Protein AF-A0A946Q5H4-F1 (afdb_monomer)

Secondary structure (DSSP, 8-state):
--TT--------------SSGGGPPPHHHHHHHHHHHHHHHTT-GGGGGG---------SPPP-

Mean predicted a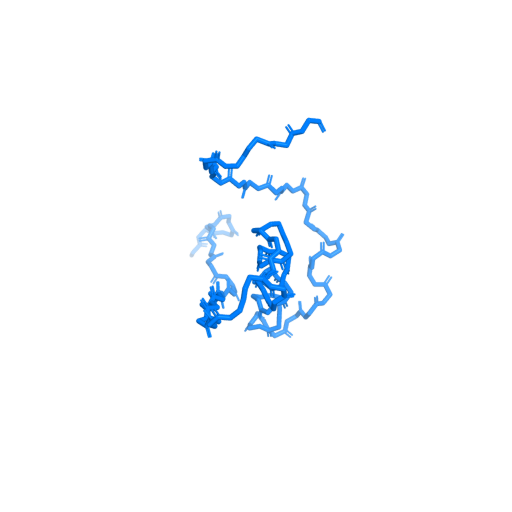ligned error: 4.13 Å

Solvent-accessible surface area (backbone atoms only — not comparable to full-atom values): 4441 Å² total; per-residue (Å²): 131,70,93,82,65,86,76,90,62,49,67,56,82,74,85,88,88,69,93,52,73,90,72,54,74,56,71,66,58,47,51,52,54,20,51,58,46,11,23,47,61,43,76,43,61,70,55,70,80,72,60,89,76,87,87,77,81,89,65,93,73,85,82,134

Structure (mmCIF, N/CA/C/O backbone):
data_AF-A0A946Q5H4-F1
#
_entry.id   AF-A0A946Q5H4-F1
#
loop_
_atom_site.group_PDB
_atom_site.id
_atom_site.type_symbol
_atom_site.label_atom_id
_atom_site.label_alt_id
_atom_site.label_comp_id
_atom_site.label_asym_id
_atom_site.label_entity_id
_atom_site.lab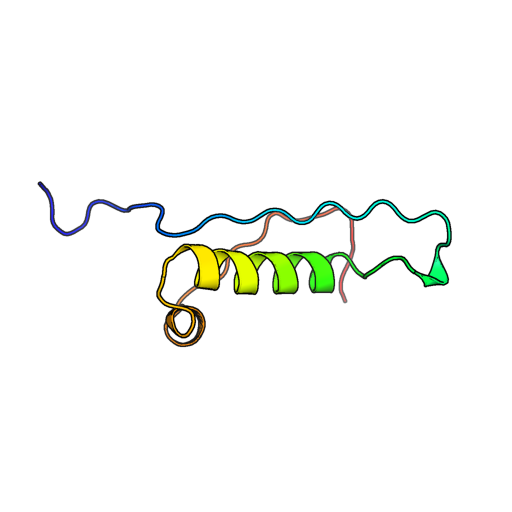el_seq_id
_atom_site.pdbx_PDB_ins_code
_atom_site.Cartn_x
_atom_site.Cartn_y
_atom_site.Cartn_z
_atom_site.occupancy
_atom_site.B_iso_or_equiv
_atom_site.auth_seq_id
_atom_site.auth_comp_id
_atom_site.auth_asym_id
_atom_site.auth_atom_id
_atom_site.pdbx_PDB_model_num
ATOM 1 N N . MET A 1 1 ? -12.238 -6.926 23.895 1.00 77.62 1 MET A N 1
ATOM 2 C CA . MET A 1 1 ? -11.203 -6.644 22.874 1.00 77.62 1 MET A CA 1
ATOM 3 C C . MET A 1 1 ? -10.522 -5.342 23.262 1.00 77.62 1 MET A C 1
ATOM 5 O O . MET A 1 1 ? -11.225 -4.453 23.727 1.00 77.62 1 MET A O 1
ATOM 9 N N . ASN A 1 2 ? -9.194 -5.244 23.174 1.00 95.12 2 ASN A N 1
ATOM 10 C CA . ASN A 1 2 ? -8.495 -3.989 23.465 1.00 95.12 2 ASN A CA 1
ATOM 11 C C . ASN A 1 2 ? -8.775 -2.993 22.317 1.00 95.12 2 ASN A C 1
ATOM 13 O O . ASN A 1 2 ? -8.554 -3.367 21.166 1.00 95.12 2 ASN A O 1
ATOM 17 N N . PRO A 1 3 ? -9.244 -1.759 22.593 1.00 95.62 3 PRO A N 1
ATOM 18 C CA . PRO A 1 3 ? -9.468 -0.740 21.561 1.00 95.62 3 PRO A CA 1
ATOM 19 C C . PRO A 1 3 ? -8.224 -0.396 20.727 1.00 95.62 3 PRO A C 1
ATOM 21 O O . PRO A 1 3 ? -8.357 0.068 19.603 1.00 95.62 3 PRO A O 1
ATOM 24 N N . ASN A 1 4 ? -7.025 -0.651 21.259 1.00 95.69 4 ASN A N 1
ATOM 25 C CA . ASN A 1 4 ? -5.741 -0.345 20.626 1.00 95.69 4 ASN A CA 1
ATOM 26 C C . ASN A 1 4 ? -5.109 -1.548 19.908 1.00 95.69 4 ASN A C 1
ATOM 28 O O . ASN A 1 4 ? -3.926 -1.509 19.573 1.00 95.69 4 ASN A O 1
ATOM 32 N N . THR A 1 5 ? -5.835 -2.655 19.723 1.00 96.81 5 THR A N 1
ATOM 33 C CA . THR A 1 5 ? -5.308 -3.789 18.954 1.00 96.81 5 THR A CA 1
ATOM 34 C C . THR A 1 5 ? -5.155 -3.379 17.483 1.00 96.81 5 THR A C 1
ATOM 36 O O . THR A 1 5 ? -6.162 -3.061 16.852 1.00 96.81 5 THR A O 1
ATOM 39 N N . PRO A 1 6 ? -3.934 -3.394 16.911 1.00 95.50 6 PRO A N 1
ATOM 40 C CA . PRO A 1 6 ? -3.738 -3.045 15.511 1.00 95.50 6 PRO A CA 1
ATOM 41 C C . PRO A 1 6 ? -4.384 -4.095 14.605 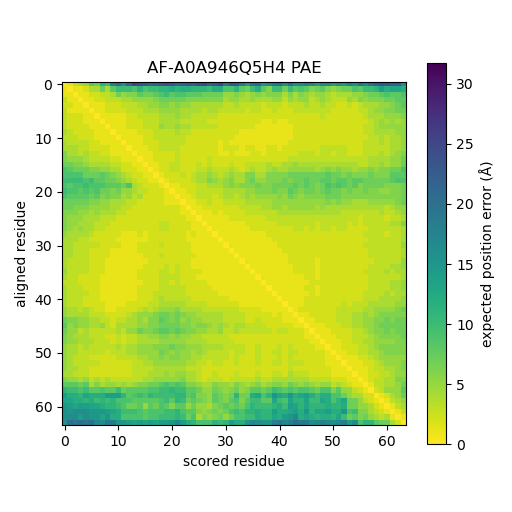1.00 95.50 6 PRO A C 1
ATOM 43 O O . PRO A 1 6 ? -4.336 -5.294 14.887 1.00 95.50 6 PRO A O 1
ATOM 46 N N . VAL A 1 7 ? -4.966 -3.640 13.499 1.00 95.38 7 VAL A N 1
ATOM 47 C CA . VAL A 1 7 ? -5.635 -4.490 12.511 1.00 95.38 7 VAL A CA 1
ATOM 48 C C . VAL A 1 7 ? -5.179 -4.124 11.104 1.00 95.38 7 VAL A C 1
ATOM 50 O O . VAL A 1 7 ? -4.910 -2.961 10.807 1.00 95.38 7 VAL A O 1
ATOM 53 N N . ILE A 1 8 ? -5.091 -5.127 10.231 1.00 96.25 8 ILE A N 1
ATOM 54 C CA . ILE A 1 8 ? -4.895 -4.908 8.797 1.00 96.25 8 ILE A CA 1
ATOM 55 C C . ILE A 1 8 ? -6.263 -4.598 8.203 1.00 96.25 8 ILE A C 1
ATOM 57 O O . ILE A 1 8 ? -7.193 -5.385 8.357 1.00 96.25 8 ILE A O 1
ATOM 61 N N . ILE A 1 9 ? -6.372 -3.451 7.542 1.00 96.12 9 ILE A N 1
ATOM 62 C CA . ILE A 1 9 ? -7.639 -2.955 6.991 1.00 96.12 9 ILE A CA 1
ATOM 63 C C . ILE A 1 9 ? -7.676 -2.939 5.470 1.00 96.12 9 ILE A C 1
ATOM 65 O O . ILE A 1 9 ? -8.751 -2.781 4.924 1.00 96.12 9 ILE A O 1
ATOM 69 N N . GLY A 1 10 ? -6.546 -3.108 4.788 1.00 96.88 10 GLY A N 1
ATOM 70 C CA . GLY A 1 10 ? -6.497 -3.193 3.333 1.00 96.88 10 GLY A CA 1
ATOM 71 C C . GLY A 1 10 ? -5.140 -3.699 2.867 1.00 96.88 10 GLY A C 1
ATOM 72 O O . GLY A 1 10 ? -4.112 -3.385 3.475 1.00 96.88 10 GLY A O 1
ATOM 73 N N . VAL A 1 11 ? -5.131 -4.506 1.811 1.00 97.69 11 VAL A N 1
ATOM 74 C CA . VAL A 1 11 ? -3.920 -5.103 1.238 1.00 97.69 11 VAL A CA 1
ATOM 75 C C . VAL A 1 11 ? -3.960 -4.985 -0.279 1.00 97.69 11 VAL A C 1
ATOM 77 O O . VAL A 1 11 ? -5.001 -5.081 -0.916 1.00 97.69 11 VAL A O 1
ATOM 80 N N . SER A 1 12 ? -2.797 -4.782 -0.889 1.00 97.88 12 SER A N 1
ATOM 81 C CA . SER A 1 12 ? -2.661 -4.808 -2.340 1.00 97.88 12 SER A CA 1
ATOM 82 C C . SER A 1 12 ? -1.241 -5.168 -2.740 1.00 97.88 12 SER A C 1
ATOM 84 O O . SER A 1 12 ? -0.277 -4.845 -2.046 1.00 97.88 12 SER A O 1
ATOM 86 N N . GLN A 1 13 ? -1.120 -5.813 -3.895 1.00 96.44 13 GLN A N 1
ATOM 87 C CA . GLN A 1 13 ? 0.148 -6.120 -4.533 1.00 96.44 13 GLN A CA 1
ATOM 88 C C . GLN A 1 13 ? 0.043 -5.823 -6.028 1.00 96.44 13 GLN A C 1
ATOM 90 O O . GLN A 1 13 ? -0.935 -6.194 -6.680 1.00 96.44 13 GLN A O 1
ATOM 95 N N . ILE A 1 14 ? 1.079 -5.195 -6.582 1.00 96.38 14 ILE A N 1
ATOM 96 C CA . ILE A 1 14 ? 1.214 -4.984 -8.022 1.00 96.38 14 ILE A CA 1
ATOM 97 C C . ILE A 1 14 ? 2.334 -5.879 -8.539 1.00 96.38 14 ILE A C 1
ATOM 99 O O . ILE A 1 14 ? 3.470 -5.787 -8.083 1.00 96.38 14 ILE A O 1
ATOM 103 N N . LEU A 1 15 ? 2.011 -6.728 -9.511 1.00 94.69 15 LEU A N 1
ATOM 104 C CA . LEU A 1 15 ? 2.992 -7.485 -10.277 1.00 94.69 15 LEU A CA 1
ATOM 105 C C . LEU A 1 15 ? 2.980 -6.973 -11.714 1.00 94.69 15 LEU A C 1
ATOM 107 O O . LEU A 1 15 ? 2.000 -7.173 -12.432 1.00 94.69 15 LEU A O 1
ATOM 111 N N . GLN A 1 16 ? 4.066 -6.325 -12.131 1.00 92.94 16 GLN A N 1
ATOM 112 C CA . GLN A 1 16 ? 4.250 -5.912 -13.515 1.00 92.94 16 GLN A CA 1
ATOM 113 C C . GLN A 1 16 ? 5.058 -6.975 -14.265 1.00 92.94 16 GLN A C 1
ATOM 115 O O . GLN A 1 16 ? 6.171 -7.316 -13.873 1.00 92.94 16 GLN A O 1
ATOM 120 N N . ARG A 1 17 ? 4.488 -7.500 -15.353 1.00 93.62 17 ARG A N 1
ATOM 121 C CA . ARG A 1 17 ? 5.179 -8.368 -16.313 1.00 93.62 17 ARG A CA 1
ATOM 122 C C . ARG A 1 17 ? 5.153 -7.669 -17.662 1.00 93.62 17 ARG A C 1
ATOM 124 O O . ARG A 1 17 ? 4.136 -7.711 -18.346 1.00 93.62 17 ARG A O 1
ATOM 131 N N . VAL A 1 18 ? 6.243 -6.992 -17.991 1.00 94.62 18 VAL A N 1
ATOM 132 C CA . VAL A 1 18 ? 6.420 -6.278 -19.261 1.00 94.62 18 VAL A CA 1
ATOM 133 C C . VAL A 1 18 ? 7.593 -6.873 -20.025 1.00 94.62 18 VAL A C 1
ATOM 135 O O . VAL A 1 18 ? 8.525 -7.398 -19.416 1.00 94.62 18 VAL A O 1
ATOM 138 N N . ALA A 1 19 ? 7.503 -6.838 -21.352 1.00 93.12 19 ALA A N 1
ATOM 139 C CA . ALA A 1 19 ? 8.555 -7.320 -22.244 1.00 93.12 19 ALA A CA 1
ATOM 140 C C . ALA A 1 19 ? 9.505 -6.193 -22.675 1.00 93.12 19 ALA A C 1
ATOM 142 O O . ALA A 1 19 ? 10.690 -6.448 -22.875 1.00 93.12 19 ALA A O 1
ATOM 143 N N . ASP A 1 20 ? 8.992 -4.966 -22.793 1.00 93.88 20 ASP A N 1
ATOM 144 C CA . ASP A 1 20 ? 9.773 -3.774 -23.112 1.00 93.88 20 ASP A CA 1
ATOM 145 C C . ASP A 1 20 ? 10.128 -3.012 -21.827 1.00 93.88 20 ASP A C 1
ATOM 147 O O . ASP A 1 20 ? 9.309 -2.856 -20.918 1.00 93.88 20 ASP A O 1
ATOM 151 N N . LEU A 1 21 ? 11.365 -2.526 -21.764 1.00 87.62 21 LEU A N 1
ATOM 152 C CA . LEU A 1 21 ? 11.846 -1.655 -20.696 1.00 87.62 21 LEU A CA 1
ATOM 153 C C . LEU A 1 21 ? 11.122 -0.306 -20.690 1.00 87.62 21 LEU A C 1
ATOM 155 O O . LEU A 1 21 ? 10.918 0.253 -19.620 1.00 87.62 21 LEU A O 1
ATOM 159 N N . ASN A 1 22 ? 10.697 0.194 -21.852 1.00 93.19 22 ASN A N 1
ATOM 160 C CA . ASN A 1 22 ? 9.965 1.458 -21.958 1.00 93.19 22 ASN A CA 1
ATOM 161 C C . ASN A 1 22 ? 8.567 1.389 -21.318 1.00 93.19 22 ASN A C 1
ATOM 163 O O . ASN A 1 22 ? 8.008 2.420 -20.953 1.00 93.19 22 ASN A O 1
ATOM 167 N N . ASP A 1 23 ? 8.027 0.180 -21.142 1.00 92.62 23 ASP A N 1
ATOM 168 C CA . ASP A 1 23 ? 6.748 -0.060 -20.467 1.00 92.62 23 ASP A CA 1
ATOM 169 C C . ASP A 1 23 ? 6.917 -0.325 -18.960 1.00 92.62 23 ASP A C 1
ATOM 171 O O . ASP A 1 23 ? 5.930 -0.396 -18.212 1.00 92.62 23 ASP A O 1
ATOM 175 N N . ALA A 1 24 ? 8.155 -0.518 -18.490 1.00 92.94 24 ALA A N 1
ATOM 176 C CA . ALA A 1 24 ? 8.441 -0.770 -17.087 1.00 92.94 24 ALA A CA 1
ATOM 177 C C . ALA A 1 24 ? 8.188 0.496 -16.262 1.00 92.94 24 ALA A C 1
ATOM 179 O O . ALA A 1 24 ? 8.639 1.587 -16.599 1.00 92.94 24 ALA A O 1
ATOM 180 N N . LYS A 1 25 ? 7.448 0.347 -15.161 1.00 93.50 25 LYS A N 1
ATOM 181 C CA . LYS A 1 25 ? 7.218 1.438 -14.214 1.00 93.50 25 LYS A CA 1
ATOM 182 C C . LYS A 1 25 ? 8.341 1.473 -13.196 1.00 93.50 25 LYS A C 1
ATOM 184 O O . LYS A 1 25 ? 8.838 0.424 -12.779 1.00 93.50 25 LYS A O 1
ATOM 189 N N . GLU A 1 26 ? 8.665 2.671 -12.726 1.00 90.88 26 GLU A N 1
ATOM 190 C CA . GLU A 1 26 ? 9.592 2.811 -11.615 1.00 90.88 26 GLU A CA 1
ATOM 191 C C . GLU A 1 26 ? 9.046 2.092 -10.368 1.00 90.88 26 GLU A C 1
ATOM 193 O O . GLU A 1 26 ? 7.832 2.093 -10.118 1.00 90.88 26 GLU A O 1
ATOM 198 N N . PRO A 1 27 ? 9.911 1.492 -9.531 1.00 89.88 27 PRO A N 1
ATOM 199 C CA . PRO A 1 27 ? 9.464 0.797 -8.327 1.00 89.88 27 PRO A CA 1
ATOM 200 C C . PRO A 1 27 ? 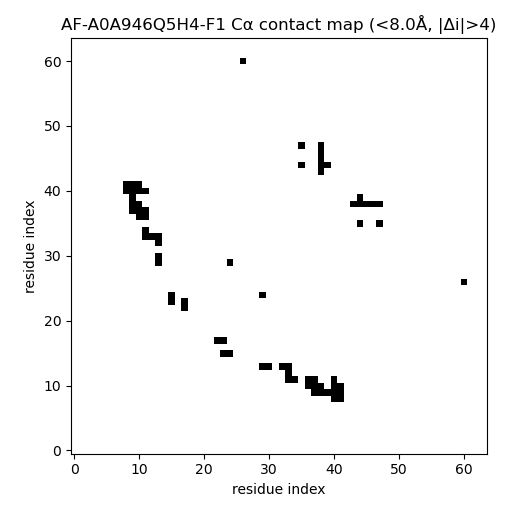8.637 1.682 -7.389 1.00 89.88 27 PRO A C 1
ATOM 202 O O . PRO A 1 27 ? 7.686 1.200 -6.771 1.00 89.88 27 PRO A O 1
ATOM 205 N N . ILE A 1 28 ? 8.960 2.977 -7.301 1.00 91.12 28 ILE A N 1
ATOM 206 C CA . ILE A 1 28 ? 8.188 3.935 -6.503 1.00 91.12 28 ILE A CA 1
ATOM 207 C C . ILE A 1 28 ? 6.759 4.092 -7.029 1.00 91.12 28 ILE A C 1
ATOM 209 O O . ILE A 1 28 ? 5.818 4.053 -6.238 1.00 91.12 28 ILE A O 1
ATOM 213 N N . ASP A 1 29 ? 6.567 4.138 -8.347 1.00 93.38 29 ASP A N 1
ATOM 214 C CA . ASP A 1 29 ? 5.238 4.234 -8.955 1.00 93.38 29 ASP A CA 1
ATOM 215 C C . ASP A 1 29 ? 4.408 2.974 -8.703 1.00 93.38 29 ASP A C 1
ATOM 217 O O . ASP A 1 29 ? 3.186 3.047 -8.529 1.00 93.38 29 ASP A O 1
ATOM 221 N N . LEU A 1 30 ? 5.056 1.804 -8.677 1.00 94.44 30 LEU A N 1
ATOM 222 C CA . LEU A 1 30 ? 4.410 0.539 -8.326 1.00 94.44 30 LEU A CA 1
ATOM 223 C C . LEU A 1 30 ? 3.975 0.521 -6.854 1.00 94.44 30 LEU A C 1
ATOM 225 O O . LEU A 1 30 ? 2.859 0.088 -6.562 1.00 94.44 30 LEU A O 1
ATOM 229 N N . MET A 1 31 ? 4.807 1.030 -5.939 1.00 93.06 31 MET A N 1
ATOM 230 C CA . MET A 1 31 ? 4.464 1.150 -4.515 1.00 93.06 31 MET A CA 1
ATOM 231 C C . MET A 1 31 ? 3.312 2.133 -4.283 1.00 93.06 31 MET A C 1
ATOM 233 O O . MET A 1 31 ? 2.381 1.814 -3.543 1.00 93.06 31 MET A O 1
ATOM 237 N N . VAL A 1 32 ? 3.322 3.286 -4.958 1.00 94.50 32 VAL A N 1
ATOM 238 C CA . VAL A 1 32 ? 2.230 4.269 -4.891 1.00 94.50 32 VAL A CA 1
ATOM 239 C C . VAL A 1 32 ? 0.919 3.659 -5.397 1.00 94.50 32 VAL A C 1
ATOM 241 O O . VAL A 1 32 ? -0.110 3.743 -4.728 1.00 94.50 32 VAL A O 1
ATOM 244 N N . GLN A 1 33 ? 0.946 2.963 -6.538 1.00 96.12 33 GLN A N 1
ATOM 245 C CA . GLN A 1 33 ? -0.233 2.255 -7.051 1.00 96.12 33 GLN A CA 1
ATOM 246 C C . GLN A 1 33 ? -0.737 1.173 -6.092 1.00 96.12 33 GLN A C 1
ATOM 248 O O . GLN A 1 33 ? -1.950 1.023 -5.923 1.00 96.12 33 GLN A O 1
ATOM 253 N N . ALA A 1 34 ? 0.168 0.415 -5.468 1.00 96.44 34 ALA A N 1
ATOM 254 C CA . ALA A 1 34 ? -0.204 -0.580 -4.470 1.00 96.44 34 ALA A CA 1
ATOM 255 C C . ALA A 1 34 ? -0.914 0.078 -3.277 1.00 96.44 34 ALA A C 1
ATOM 257 O O . ALA A 1 34 ? -1.978 -0.395 -2.884 1.00 96.44 34 ALA A O 1
ATOM 258 N N . ALA A 1 35 ? -0.391 1.197 -2.765 1.00 96.00 35 ALA A N 1
ATOM 259 C CA . ALA A 1 35 ? -0.980 1.927 -1.644 1.00 96.00 35 ALA A CA 1
ATOM 260 C C . ALA A 1 35 ? -2.401 2.431 -1.951 1.00 96.00 35 ALA A C 1
ATOM 262 O O . ALA A 1 35 ? -3.319 2.180 -1.170 1.00 96.00 35 ALA A O 1
ATOM 263 N N . PHE A 1 36 ? -2.621 3.050 -3.117 1.00 96.38 36 PHE A N 1
ATOM 264 C CA . PHE A 1 36 ? -3.963 3.486 -3.528 1.00 96.38 36 PHE A CA 1
ATOM 265 C C . PHE A 1 36 ? -4.949 2.321 -3.648 1.00 96.38 36 PHE A C 1
ATOM 267 O O . PHE A 1 36 ? -6.093 2.429 -3.208 1.00 96.38 36 PHE A O 1
ATOM 274 N N . LYS A 1 37 ? -4.515 1.180 -4.192 1.00 97.69 37 LYS A N 1
ATOM 275 C CA . LYS A 1 37 ? -5.364 -0.017 -4.254 1.00 97.69 37 LYS A CA 1
ATOM 276 C C . LYS A 1 37 ? -5.638 -0.627 -2.877 1.00 97.69 37 LYS A C 1
ATOM 278 O O . LYS A 1 37 ? -6.747 -1.089 -2.652 1.00 97.69 37 LYS A O 1
ATOM 283 N N . ALA A 1 38 ? -4.681 -0.598 -1.949 1.00 97.62 38 ALA A N 1
ATOM 284 C CA . ALA A 1 38 ? -4.909 -1.048 -0.573 1.00 97.62 38 ALA A CA 1
ATOM 285 C C . ALA A 1 38 ? -5.924 -0.144 0.153 1.00 97.62 38 ALA A C 1
ATOM 287 O O . ALA A 1 38 ? -6.762 -0.627 0.909 1.00 97.62 38 ALA A O 1
ATOM 288 N N . ALA A 1 39 ? -5.908 1.164 -0.123 1.00 97.19 39 ALA A N 1
ATOM 289 C CA . ALA A 1 39 ? -6.919 2.085 0.389 1.00 97.19 39 ALA A CA 1
ATOM 290 C C . ALA A 1 39 ? -8.316 1.782 -0.174 1.00 97.19 39 ALA A C 1
ATOM 292 O O . ALA A 1 39 ? -9.300 1.823 0.563 1.00 97.19 39 ALA A O 1
ATOM 293 N N . GLN A 1 40 ? -8.413 1.422 -1.456 1.00 97.38 40 GLN A N 1
ATOM 294 C CA . GLN A 1 40 ? -9.669 0.949 -2.048 1.00 97.38 40 GLN A CA 1
ATOM 295 C C . GLN A 1 40 ? -10.156 -0.355 -1.402 1.00 97.38 40 GLN A C 1
ATOM 297 O O . GLN A 1 40 ? -11.331 -0.444 -1.052 1.00 97.38 40 GLN A O 1
ATOM 302 N N . ASP A 1 41 ? -9.260 -1.324 -1.196 1.00 98.06 41 ASP A N 1
ATOM 303 C CA . ASP A 1 41 ? -9.557 -2.605 -0.534 1.00 98.06 41 ASP A CA 1
ATOM 304 C C . ASP A 1 41 ? -10.111 -2.406 0.888 1.00 98.06 41 ASP A C 1
ATOM 306 O O . ASP A 1 41 ? -11.010 -3.123 1.317 1.00 98.06 41 ASP A O 1
ATOM 310 N N . SER A 1 42 ? -9.682 -1.343 1.578 1.00 96.69 42 SER A N 1
ATOM 311 C CA . SER A 1 42 ? -10.208 -0.992 2.904 1.00 96.69 42 SER A CA 1
ATOM 312 C C . SER A 1 42 ? -11.660 -0.507 2.941 1.00 96.69 42 SER A C 1
ATOM 314 O O . SER A 1 42 ? -12.208 -0.263 4.018 1.00 96.69 42 SER A O 1
ATOM 316 N N . GLY A 1 43 ? -12.285 -0.291 1.779 1.00 96.62 43 GLY A N 1
ATOM 317 C CA . GLY A 1 43 ? -13.605 0.331 1.673 1.00 96.62 43 GLY A CA 1
ATOM 318 C C . GLY A 1 43 ? -13.629 1.818 2.057 1.00 96.62 43 GLY A C 1
ATOM 319 O O . GLY A 1 43 ? -14.696 2.431 2.043 1.00 96.62 43 GLY A O 1
ATOM 320 N N . LYS A 1 44 ? -12.473 2.421 2.376 1.00 94.69 44 LYS A N 1
ATOM 321 C CA . LYS A 1 44 ? -12.307 3.849 2.687 1.00 94.69 44 LYS A CA 1
ATOM 322 C C . LYS A 1 44 ? -11.161 4.461 1.867 1.00 94.69 44 LYS A C 1
ATOM 324 O O . LYS A 1 44 ? -10.079 4.687 2.402 1.00 94.69 44 LYS A O 1
ATOM 329 N N . PRO A 1 45 ? -11.381 4.796 0.583 1.00 91.38 45 PRO A N 1
ATOM 330 C CA . PRO A 1 45 ? -10.319 5.298 -0.294 1.00 91.38 45 PRO A CA 1
ATOM 331 C C . PRO A 1 45 ? -9.592 6.553 0.223 1.00 91.38 45 PRO A C 1
ATOM 333 O O . PRO A 1 45 ? -8.389 6.678 0.021 1.00 91.38 45 PRO A O 1
ATOM 336 N N . GLY A 1 46 ? -10.302 7.450 0.921 1.00 94.31 46 GLY A N 1
ATOM 337 C CA . GLY A 1 46 ? -9.737 8.681 1.497 1.00 94.31 46 GLY A CA 1
ATOM 338 C C . GLY A 1 46 ? -8.861 8.470 2.737 1.00 94.31 46 GLY A C 1
ATOM 339 O O . GLY A 1 46 ? -8.278 9.420 3.238 1.00 94.31 46 GLY A O 1
ATOM 340 N N . LEU A 1 47 ? -8.728 7.236 3.236 1.00 92.50 47 LEU A N 1
ATOM 341 C CA . LEU A 1 47 ? -7.938 6.940 4.434 1.00 92.50 47 LEU A CA 1
ATOM 342 C C . LEU A 1 47 ? -6.466 7.363 4.308 1.00 92.50 47 LEU A C 1
ATOM 344 O O . LEU A 1 47 ? -5.832 7.661 5.315 1.00 92.50 47 LEU A O 1
ATOM 348 N N . LEU A 1 48 ? -5.915 7.387 3.090 1.00 92.50 48 LEU A N 1
ATOM 349 C CA . LEU A 1 48 ? -4.519 7.774 2.874 1.00 92.50 48 LEU A CA 1
ATOM 350 C C . LEU A 1 48 ? -4.220 9.224 3.279 1.00 92.50 48 LEU A C 1
ATOM 352 O O . LEU A 1 48 ? -3.068 9.521 3.579 1.00 92.50 48 LEU A O 1
ATOM 356 N N . GLU A 1 49 ? -5.228 10.098 3.320 1.00 94.88 49 GLU A N 1
ATOM 357 C CA . GLU A 1 49 ? -5.084 11.496 3.755 1.00 94.88 49 GLU A CA 1
ATOM 358 C C . GLU A 1 49 ? -4.805 11.611 5.264 1.00 94.88 49 GLU A C 1
ATOM 360 O O . GLU A 1 49 ? -4.173 12.564 5.704 1.00 94.88 49 GLU A O 1
ATOM 365 N N . GLU A 1 50 ? -5.200 10.598 6.040 1.00 94.44 50 GLU A N 1
ATOM 366 C CA . GLU A 1 50 ? -5.069 10.540 7.503 1.00 94.44 50 GLU A CA 1
ATOM 367 C C . GLU A 1 50 ? -3.842 9.724 7.957 1.00 94.44 50 GLU A C 1
ATOM 369 O O . GLU A 1 50 ? -3.671 9.420 9.139 1.00 94.44 50 GLU A O 1
ATOM 374 N N . VAL A 1 51 ? -2.984 9.290 7.025 1.00 93.94 51 VAL A N 1
ATOM 375 C CA . VAL A 1 51 ? -1.812 8.473 7.359 1.00 93.94 51 VAL A CA 1
ATOM 376 C C . VAL A 1 51 ? -0.736 9.332 8.018 1.00 93.94 51 VAL A C 1
ATOM 378 O O . VAL A 1 51 ? -0.088 10.156 7.382 1.00 93.94 51 VAL A O 1
ATOM 381 N N . GLU A 1 52 ? -0.462 9.055 9.288 1.00 96.88 52 GLU A N 1
ATOM 382 C CA . GLU A 1 52 ? 0.576 9.759 10.053 1.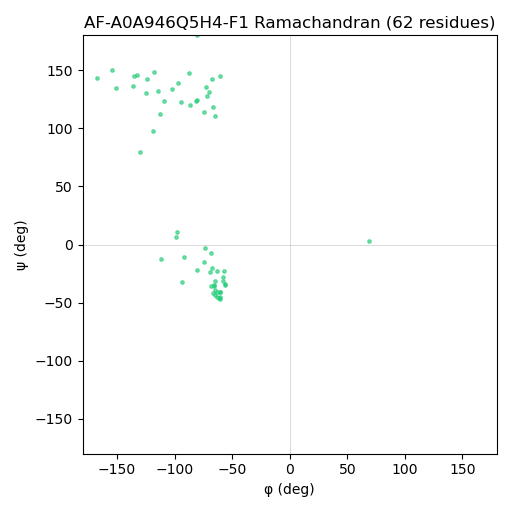00 96.88 52 GLU A CA 1
ATOM 383 C C . GLU A 1 52 ? 1.993 9.236 9.782 1.00 96.88 52 GLU A C 1
ATOM 385 O O . GLU A 1 52 ? 2.988 9.905 10.060 1.00 96.88 52 GLU A O 1
ATOM 390 N N . SER A 1 53 ? 2.123 8.001 9.286 1.00 95.31 53 SER A N 1
ATOM 391 C CA . SER A 1 53 ? 3.434 7.404 9.040 1.00 95.31 53 SER A CA 1
ATOM 392 C C . SER A 1 53 ? 3.427 6.394 7.901 1.00 95.31 53 SER A C 1
ATOM 394 O O . SER A 1 53 ? 2.595 5.493 7.840 1.00 95.31 53 SER A O 1
ATOM 396 N N . VAL A 1 54 ? 4.431 6.508 7.031 1.00 93.69 54 VAL A N 1
ATOM 397 C CA . VAL A 1 54 ? 4.681 5.582 5.924 1.00 93.69 54 VAL A CA 1
ATOM 398 C C . VAL A 1 54 ? 5.999 4.865 6.182 1.00 93.69 54 VAL A C 1
ATOM 400 O O . VAL A 1 54 ? 7.004 5.483 6.529 1.00 93.69 54 VAL A O 1
ATOM 403 N N . ARG A 1 55 ? 6.001 3.540 6.030 1.00 92.88 55 ARG A N 1
ATOM 404 C CA . ARG A 1 55 ? 7.201 2.706 6.148 1.00 92.88 55 ARG A CA 1
ATOM 405 C C . ARG A 1 55 ? 7.353 1.897 4.874 1.00 92.88 55 ARG A C 1
ATOM 407 O O . ARG A 1 55 ? 6.407 1.251 4.436 1.00 92.88 55 ARG A O 1
ATOM 414 N N . VAL A 1 56 ? 8.553 1.922 4.312 1.00 88.75 56 VAL A N 1
ATOM 415 C CA . VAL A 1 56 ? 8.926 1.129 3.141 1.00 88.75 56 VAL A CA 1
ATOM 416 C C . VAL A 1 56 ? 10.148 0.294 3.482 1.00 88.75 56 VAL A C 1
ATOM 418 O O . VAL A 1 56 ? 11.042 0.741 4.204 1.00 88.75 56 VAL A O 1
ATOM 421 N N . ILE A 1 57 ? 10.190 -0.936 2.979 1.00 84.25 57 ILE A N 1
ATOM 422 C CA . ILE A 1 57 ? 11.393 -1.760 3.082 1.00 84.25 57 ILE A CA 1
ATOM 423 C C . ILE A 1 57 ? 12.422 -1.175 2.117 1.00 84.25 57 ILE A C 1
ATOM 425 O O . ILE A 1 57 ? 12.097 -0.837 0.978 1.00 84.25 57 ILE A O 1
ATOM 429 N N . ARG A 1 58 ? 13.670 -1.042 2.572 1.00 79.31 58 ARG A N 1
ATOM 430 C CA . ARG A 1 58 ? 14.749 -0.523 1.732 1.00 79.31 58 ARG A CA 1
ATOM 431 C C . ARG A 1 58 ? 14.998 -1.493 0.573 1.00 79.31 58 ARG A C 1
ATOM 433 O O . ARG A 1 58 ? 15.462 -2.610 0.789 1.00 79.31 58 ARG A O 1
ATOM 440 N N . GLY A 1 59 ? 14.653 -1.063 -0.638 1.00 77.62 59 GLY A N 1
ATOM 441 C CA . GLY A 1 59 ? 14.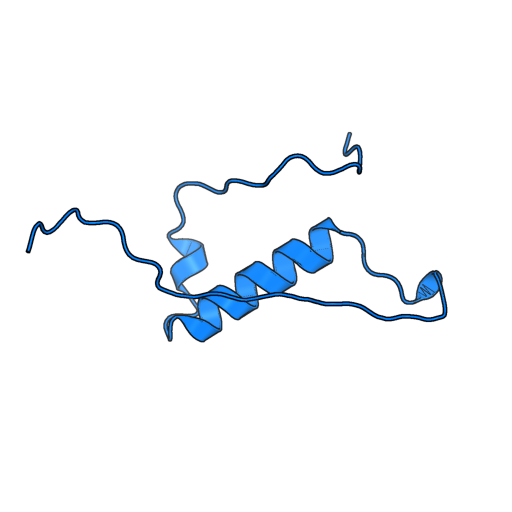886 -1.820 -1.864 1.00 77.62 59 GLY A CA 1
ATOM 442 C C . GLY A 1 59 ? 16.323 -1.698 -2.372 1.00 77.62 59 G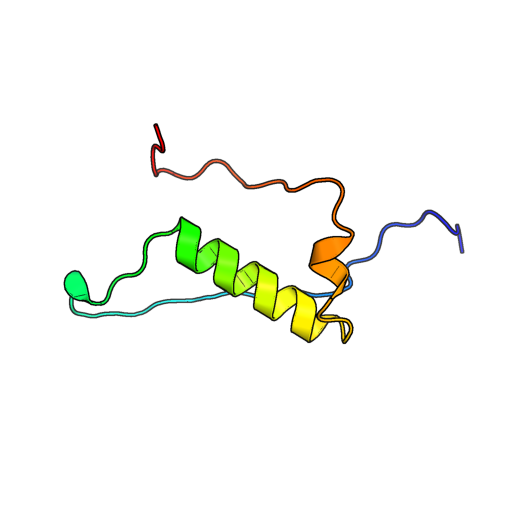LY A C 1
ATOM 443 O O . GLY A 1 59 ? 17.157 -1.0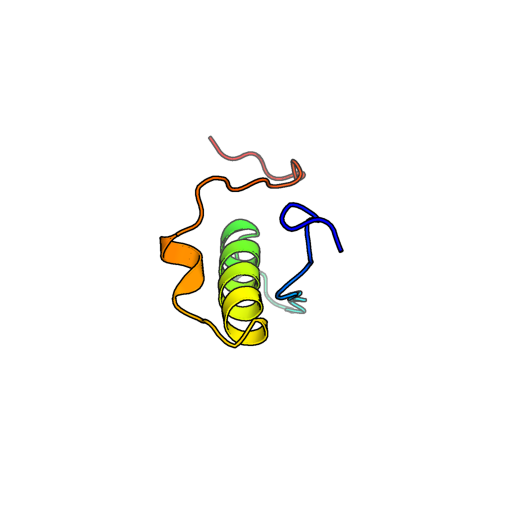00 -1.796 1.00 77.62 59 GLY A O 1
ATOM 444 N N . TRP A 1 60 ? 16.605 -2.367 -3.489 1.00 80.19 60 TRP A N 1
ATOM 445 C CA . TRP A 1 60 ? 17.890 -2.267 -4.193 1.00 80.19 60 TRP A CA 1
ATOM 446 C C . TRP A 1 60 ? 18.071 -0.952 -4.964 1.00 80.19 60 TRP A C 1
ATOM 448 O O . TRP A 1 60 ? 19.190 -0.608 -5.342 1.00 80.19 60 TRP A O 1
ATOM 458 N N . TRP A 1 61 ? 16.989 -0.204 -5.173 1.00 77.88 61 TRP A N 1
ATOM 459 C CA . TRP A 1 61 ? 16.998 1.059 -5.896 1.00 77.88 61 TRP A CA 1
ATOM 460 C C . TRP A 1 61 ? 17.470 2.188 -4.989 1.00 77.88 61 TRP A C 1
ATOM 462 O O . TRP A 1 61 ? 16.936 2.410 -3.9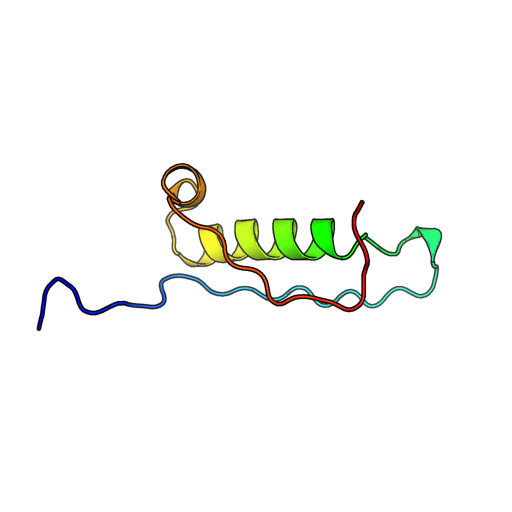00 1.00 77.88 61 TRP A O 1
ATOM 472 N N . LYS A 1 62 ? 18.508 2.888 -5.448 1.00 75.81 62 LYS A N 1
ATOM 473 C CA . LYS A 1 62 ? 19.016 4.089 -4.795 1.00 75.81 62 LYS A CA 1
ATOM 474 C C . LYS A 1 62 ? 18.229 5.282 -5.317 1.00 75.81 62 LYS A C 1
ATOM 476 O O . LYS A 1 62 ? 18.264 5.562 -6.509 1.00 75.81 62 LYS A O 1
ATOM 481 N N . TYR A 1 63 ? 17.559 5.972 -4.408 1.00 73.81 63 TYR A N 1
ATOM 482 C CA . TYR A 1 63 ? 16.975 7.284 -4.654 1.00 73.81 63 TYR A CA 1
ATOM 483 C C . TYR A 1 63 ? 17.898 8.326 -4.004 1.00 73.81 63 TYR A C 1
ATOM 485 O O . TYR A 1 63 ? 18.388 8.087 -2.895 1.00 73.81 63 TYR A O 1
ATOM 493 N N . HIS A 1 64 ? 18.205 9.399 -4.736 1.00 63.91 64 HIS A N 1
ATOM 494 C CA . HIS A 1 64 ? 19.083 10.497 -4.315 1.00 63.91 64 HIS A CA 1
ATOM 495 C C . HIS A 1 64 ? 18.273 11.687 -3.813 1.00 63.91 64 HIS A C 1
ATOM 497 O O . HIS A 1 64 ? 17.185 11.922 -4.385 1.00 63.91 64 HIS A O 1
#

Sequence (64 aa):
MNPNTPVIIGVSQILQRVADLNDAKEPIDLMVQAAFKAAQDSGKPGLLEEVESVRVIRGWWKYH

Foldseek 3Di:
DPPPDDDQQFFFADDDDDPDPVPDDDPVVRVVVRVQRRCVRNVHSCVVVVDPDDDDDDDPDDDD

pLDDT: mean 92.1, std 6.87, range [63.91, 98.06]

Radius of gyration: 14.86 Å; Cα contacts (8 Å, |Δi|>4): 36; chains: 1; bounding box: 33×20×47 Å